Protein AF-A0A3L7W2T0-F1 (afdb_monomer_lite)

Foldseek 3Di:
DDQPPQADFQDKAKEWAFEQDPNDTDGGKIFIWGDDQLDIDTPDIDHLPPDPRSVRHHYDPDYHYQFDEAAEDQADPCQGLCANVALVQLVVVVVVDDQCLQRNLVSVLVRVVVVVVVRHPYYDHDRDDHDPVSVVSSVSSVVSSVVVVSVCSSVSND

Sequence (158 aa):
MSRRANRPAGARTALRGDALMNGRIVPDALIELEVRGAEQVIIAVGPAGRRAAGARARRVDGLIAPGYVDVHIHGAAGHDTLGPRGSQALSEATRGAKSPEPDIAAALRLLARETARHGYAAFVPTAPSLPLPSLRTWVRAVARARDEQSHDRAAGRA

Structure (mmCIF, N/CA/C/O backbone):
data_AF-A0A3L7W2T0-F1
#
_entry.id   AF-A0A3L7W2T0-F1
#
loop_
_atom_site.group_PDB
_atom_site.id
_atom_site.type_symbol
_atom_site.label_atom_id
_atom_site.label_alt_id
_atom_site.label_comp_id
_atom_site.label_asym_id
_atom_site.label_entity_id
_atom_site.label_seq_id
_atom_site.pdbx_PDB_ins_code
_atom_site.Cartn_x
_atom_site.Cartn_y
_atom_site.Cartn_z
_atom_site.occupancy
_atom_site.B_iso_or_equiv
_atom_site.auth_seq_id
_atom_site.auth_comp_id
_atom_site.auth_asym_id
_atom_site.auth_atom_id
_atom_site.pdbx_PDB_model_num
ATOM 1 N N . MET A 1 1 ? -22.364 1.757 -6.530 1.00 32.66 1 MET A N 1
ATOM 2 C CA . MET A 1 1 ? -21.024 2.390 -6.554 1.00 32.66 1 MET A CA 1
ATOM 3 C C . MET A 1 1 ? -21.140 3.814 -6.019 1.00 32.66 1 MET A C 1
ATOM 5 O O . MET A 1 1 ? -21.644 4.682 -6.716 1.00 32.66 1 MET A O 1
ATOM 9 N N . SER A 1 2 ? -20.776 4.047 -4.755 1.00 36.56 2 SER A N 1
ATOM 10 C CA . SER A 1 2 ? -20.859 5.378 -4.136 1.00 36.56 2 SER A CA 1
ATOM 11 C C . SER A 1 2 ? -19.646 6.209 -4.549 1.00 36.56 2 SER A C 1
ATOM 13 O O . SER A 1 2 ? -18.526 5.869 -4.174 1.00 36.56 2 SER A O 1
ATOM 15 N N . ARG A 1 3 ? -19.857 7.305 -5.288 1.00 37.53 3 ARG A N 1
ATOM 16 C CA . ARG A 1 3 ? -18.827 8.328 -5.524 1.00 37.53 3 ARG A CA 1
ATOM 17 C C . ARG A 1 3 ? -18.353 8.837 -4.157 1.00 37.53 3 ARG A C 1
ATOM 19 O O . ARG A 1 3 ? -19.133 9.461 -3.440 1.00 37.53 3 ARG A O 1
ATOM 26 N N . ARG A 1 4 ? -17.109 8.554 -3.751 1.00 50.03 4 ARG A N 1
ATOM 27 C CA . ARG A 1 4 ? -16.490 9.257 -2.616 1.00 50.03 4 ARG A CA 1
ATOM 28 C C . ARG A 1 4 ? -16.245 10.692 -3.077 1.00 50.03 4 ARG A C 1
ATOM 30 O O . ARG A 1 4 ? -15.237 10.974 -3.710 1.00 50.03 4 ARG A O 1
ATOM 37 N N . ALA A 1 5 ? -17.213 11.572 -2.828 1.00 50.16 5 ALA A N 1
ATOM 38 C CA . ALA A 1 5 ? -17.030 13.006 -2.999 1.00 50.16 5 ALA A CA 1
ATOM 39 C C . ALA A 1 5 ? -15.789 13.452 -2.211 1.00 50.16 5 ALA A C 1
ATOM 41 O O . ALA A 1 5 ? -15.550 12.958 -1.104 1.00 50.16 5 ALA A O 1
ATOM 42 N N . ASN A 1 6 ? -15.008 14.354 -2.806 1.00 59.22 6 ASN A N 1
ATOM 43 C CA . ASN A 1 6 ? -13.809 14.931 -2.213 1.00 59.22 6 ASN A CA 1
ATOM 44 C C . ASN A 1 6 ? -14.176 15.508 -0.833 1.00 59.22 6 ASN A C 1
ATOM 46 O O . ASN A 1 6 ? -14.949 16.463 -0.748 1.00 59.22 6 ASN A O 1
ATOM 50 N N . ARG A 1 7 ? -13.747 14.858 0.257 1.00 66.38 7 ARG A N 1
ATOM 51 C CA . ARG A 1 7 ? -14.131 15.288 1.608 1.00 66.38 7 ARG A CA 1
ATOM 52 C C . ARG A 1 7 ? -13.378 16.579 1.934 1.00 66.38 7 ARG A C 1
ATOM 54 O O . ARG A 1 7 ? -12.168 16.611 1.723 1.00 66.38 7 ARG A O 1
ATOM 61 N N . PRO A 1 8 ? -14.052 17.619 2.453 1.00 75.69 8 PRO A N 1
ATOM 62 C CA . PRO A 1 8 ? -13.379 18.868 2.783 1.00 75.69 8 PRO A CA 1
ATOM 63 C C . PRO A 1 8 ? -12.314 18.641 3.863 1.00 75.69 8 PRO A C 1
ATOM 65 O O . PRO A 1 8 ? -12.450 17.752 4.709 1.00 75.69 8 PRO A O 1
ATOM 68 N N . ALA A 1 9 ? -11.257 19.454 3.844 1.00 80.19 9 ALA A N 1
ATOM 69 C CA . ALA A 1 9 ? -10.249 19.448 4.900 1.00 80.19 9 ALA A CA 1
ATOM 70 C C . ALA A 1 9 ? -10.914 19.653 6.273 1.00 80.19 9 ALA A C 1
ATOM 72 O O . ALA A 1 9 ? -11.858 20.432 6.405 1.00 80.19 9 ALA A O 1
ATOM 73 N N . GLY A 1 10 ? -10.458 18.915 7.287 1.00 84.06 10 GLY A N 1
ATOM 74 C CA . GLY A 1 10 ? -11.069 18.919 8.617 1.00 84.06 10 GLY A CA 1
ATOM 75 C C . GLY A 1 10 ? -12.356 18.093 8.734 1.00 84.06 10 GLY A C 1
ATOM 76 O O . GLY A 1 10 ? -12.909 17.993 9.829 1.00 84.06 10 GLY A O 1
ATOM 77 N N . ALA A 1 11 ? -12.836 17.456 7.656 1.00 88.06 11 ALA A N 1
ATOM 78 C CA . ALA A 1 11 ? -13.954 16.523 7.746 1.00 88.06 11 ALA A CA 1
ATOM 79 C C . ALA A 1 11 ? -13.612 15.371 8.695 1.00 88.06 11 ALA A C 1
ATOM 81 O O . ALA A 1 11 ? -12.601 14.682 8.523 1.00 88.06 11 ALA A O 1
ATOM 82 N N . ARG A 1 12 ? -14.496 15.141 9.670 1.00 92.00 12 ARG A N 1
ATOM 83 C CA . ARG A 1 12 ? -14.355 14.075 10.661 1.00 92.00 12 ARG A CA 1
ATOM 84 C C . ARG A 1 12 ? -15.288 12.923 10.364 1.00 92.00 12 ARG A C 1
ATOM 86 O O . ARG A 1 12 ? -16.464 13.119 10.065 1.00 92.00 12 ARG A O 1
ATOM 93 N N . THR A 1 13 ? -14.762 11.715 10.490 1.00 92.75 13 THR A N 1
ATOM 94 C CA . THR A 1 13 ? -15.556 10.486 10.466 1.00 92.75 13 THR A CA 1
ATOM 95 C C . THR A 1 13 ? -15.088 9.537 11.545 1.00 92.75 13 THR A C 1
ATOM 97 O O . THR A 1 13 ? -13.996 9.701 12.072 1.00 92.75 13 THR A O 1
ATOM 100 N N . ALA A 1 14 ? -15.909 8.550 11.881 1.00 94.56 14 ALA A N 1
ATOM 101 C CA . ALA A 1 14 ? -15.532 7.552 12.864 1.00 94.56 14 ALA A CA 1
ATOM 102 C C . ALA A 1 14 ? -15.937 6.147 12.418 1.00 94.56 14 ALA A C 1
ATOM 104 O O . ALA A 1 14 ? -16.945 5.973 11.724 1.00 94.56 14 ALA A O 1
ATOM 105 N N . LEU A 1 15 ? -15.144 5.161 12.826 1.00 95.62 15 LEU A N 1
ATOM 106 C CA . LEU A 1 15 ? -15.454 3.737 12.740 1.00 95.62 15 LEU A CA 1
ATOM 107 C C . LEU A 1 15 ? -15.736 3.209 14.145 1.00 95.62 15 LEU A C 1
ATOM 109 O O . LEU A 1 15 ? -15.083 3.638 15.095 1.00 95.62 15 LEU A O 1
ATOM 113 N N . ARG A 1 16 ? -16.691 2.287 14.274 1.00 95.75 16 ARG A N 1
ATOM 114 C CA . ARG A 1 16 ? -17.029 1.645 15.547 1.00 95.75 16 ARG A CA 1
ATOM 115 C C . ARG A 1 16 ? -17.159 0.136 15.384 1.00 95.75 16 ARG A C 1
ATOM 117 O O . ARG A 1 16 ? -17.833 -0.309 14.459 1.00 95.75 16 ARG A O 1
ATOM 124 N N . GLY A 1 17 ? -16.555 -0.624 16.285 1.00 95.88 17 GLY A N 1
ATOM 125 C CA . GLY A 1 17 ? -16.545 -2.087 16.264 1.00 95.88 17 GLY A CA 1
ATOM 126 C C . GLY A 1 17 ? -15.446 -2.631 17.166 1.00 95.88 17 GLY A C 1
ATOM 127 O O . GLY A 1 17 ? -14.788 -1.864 17.868 1.00 95.88 17 GLY A O 1
ATOM 128 N N . ASP A 1 18 ? -15.228 -3.936 17.139 1.00 96.75 18 ASP A N 1
ATOM 129 C CA . ASP A 1 18 ? -14.124 -4.537 17.883 1.00 96.75 18 ASP A CA 1
ATOM 130 C C . ASP A 1 18 ? -12.808 -4.189 17.185 1.00 96.75 18 ASP A C 1
ATOM 132 O O . ASP A 1 18 ? -12.716 -4.279 15.960 1.00 96.75 18 ASP A O 1
ATOM 136 N N . ALA A 1 19 ? -11.790 -3.759 17.934 1.00 96.88 19 ALA A N 1
ATOM 137 C CA . ALA A 1 19 ? -10.532 -3.301 17.345 1.00 96.88 19 ALA A CA 1
ATOM 13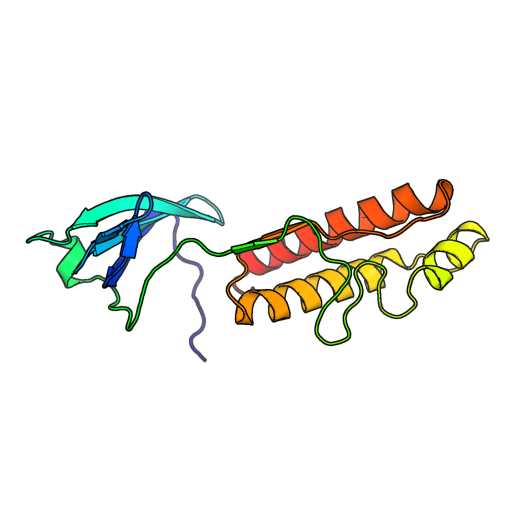8 C C . ALA A 1 19 ? -9.298 -3.931 17.991 1.00 96.88 19 ALA A C 1
ATOM 140 O O . ALA A 1 19 ? -9.227 -4.075 19.211 1.00 96.88 19 ALA A O 1
ATOM 141 N N . LEU A 1 20 ? -8.291 -4.245 17.173 1.00 95.69 20 LEU A N 1
ATOM 142 C CA . LEU A 1 20 ? -6.962 -4.618 17.644 1.00 95.69 20 LEU A CA 1
ATOM 143 C C . LEU A 1 20 ? -6.183 -3.351 18.010 1.00 95.69 20 LEU A C 1
ATOM 145 O O . LEU A 1 20 ? -5.796 -2.566 17.146 1.00 95.69 20 LEU A O 1
ATOM 149 N N . MET A 1 21 ? -5.925 -3.173 19.299 1.00 91.31 21 MET A N 1
ATOM 150 C CA . MET A 1 21 ? -5.197 -2.038 19.854 1.00 91.31 21 MET A CA 1
ATOM 151 C C . MET A 1 21 ? -4.064 -2.553 20.734 1.00 91.31 21 MET A C 1
ATOM 153 O O . MET A 1 21 ? -4.309 -3.266 21.705 1.00 91.31 21 MET A O 1
ATOM 157 N N . ASN A 1 22 ? -2.819 -2.193 20.411 1.00 89.44 22 ASN A N 1
ATOM 158 C CA . ASN A 1 22 ? -1.634 -2.566 21.197 1.00 89.44 22 ASN A CA 1
ATOM 159 C C . ASN A 1 22 ? -1.581 -4.072 21.544 1.00 89.44 22 ASN A C 1
ATOM 161 O O . ASN A 1 22 ? -1.320 -4.452 22.684 1.00 89.44 22 ASN A O 1
ATOM 165 N N . GLY A 1 23 ? -1.892 -4.931 20.565 1.00 91.81 23 GLY A N 1
ATOM 166 C CA . GLY A 1 23 ? -1.862 -6.390 20.720 1.00 91.81 23 GLY A CA 1
ATOM 167 C C . GLY A 1 23 ? -3.063 -7.005 21.448 1.00 91.81 23 GLY A C 1
ATOM 168 O O . GLY A 1 23 ? -3.040 -8.195 21.741 1.00 91.81 23 GLY A O 1
ATOM 169 N N . ARG A 1 24 ? -4.112 -6.230 21.749 1.00 94.62 24 ARG A N 1
ATOM 170 C CA . ARG A 1 24 ? -5.330 -6.716 22.417 1.00 94.62 24 ARG A CA 1
ATOM 171 C C . ARG A 1 24 ? -6.577 -6.364 21.624 1.00 94.62 24 ARG A C 1
ATOM 173 O O . ARG A 1 24 ? -6.625 -5.321 20.980 1.00 94.62 24 ARG A O 1
ATOM 180 N N . ILE A 1 25 ? -7.599 -7.208 21.721 1.00 95.88 25 ILE A N 1
ATOM 181 C CA . ILE A 1 25 ? -8.928 -6.896 21.194 1.00 95.88 25 ILE A CA 1
ATOM 182 C C . ILE A 1 25 ? -9.652 -6.029 22.224 1.00 95.88 25 ILE A C 1
ATOM 184 O O . ILE A 1 25 ? -9.830 -6.435 23.372 1.00 95.88 25 ILE A O 1
ATOM 188 N N . VAL A 1 26 ? -10.046 -4.830 21.810 1.00 94.81 26 VAL A N 1
ATOM 189 C CA . VAL A 1 26 ? -10.880 -3.907 22.580 1.00 94.81 26 VAL A CA 1
ATOM 190 C C . VAL A 1 26 ? -12.289 -3.950 21.988 1.00 94.81 26 VAL A C 1
ATOM 192 O O . VAL A 1 26 ? -12.470 -3.496 20.853 1.00 94.81 26 VAL A O 1
ATOM 195 N N . PRO A 1 27 ? -13.279 -4.488 22.722 1.00 94.56 27 PRO A N 1
ATOM 196 C CA . PRO A 1 27 ? -14.662 -4.499 22.267 1.00 94.56 27 PRO A CA 1
ATOM 197 C C . PRO A 1 27 ? -15.241 -3.089 22.172 1.00 94.56 27 PRO A C 1
ATOM 199 O O . PRO A 1 27 ? -14.907 -2.222 22.985 1.00 94.56 27 PRO A O 1
ATOM 202 N N . ASP A 1 28 ? -16.141 -2.875 21.211 1.00 93.94 28 ASP A N 1
ATOM 203 C CA . ASP A 1 28 ? -16.860 -1.602 21.028 1.00 93.94 28 ASP A CA 1
ATOM 204 C C . ASP A 1 28 ? -15.932 -0.366 21.004 1.00 93.94 28 ASP A C 1
ATOM 206 O O . ASP A 1 28 ? -16.196 0.675 21.617 1.00 93.94 28 ASP A O 1
ATOM 210 N N . ALA A 1 29 ? -14.807 -0.480 20.303 1.00 95.56 29 ALA A N 1
ATOM 211 C CA . ALA A 1 29 ? -13.871 0.610 20.101 1.00 95.56 29 ALA A CA 1
ATOM 212 C C . ALA A 1 29 ? -14.419 1.645 19.108 1.00 95.56 29 ALA A C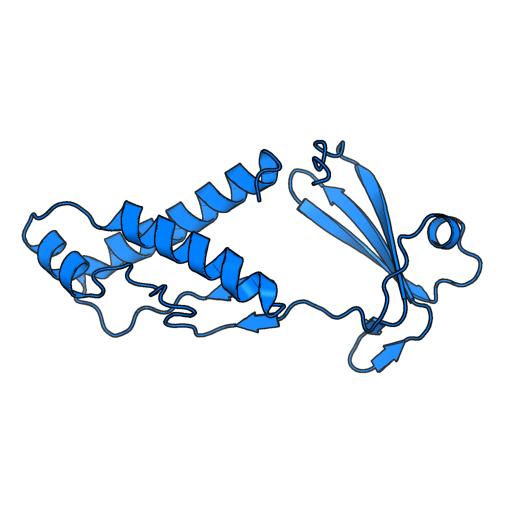 1
ATOM 214 O O . ALA A 1 29 ? -15.218 1.350 18.218 1.00 95.56 29 ALA A O 1
ATOM 215 N N . LEU A 1 30 ? -13.951 2.880 19.256 1.00 95.88 30 LEU A N 1
ATOM 216 C CA . LEU A 1 30 ? -14.199 4.020 18.390 1.00 95.88 30 LEU A CA 1
ATOM 217 C C . LEU A 1 30 ? -12.864 4.519 17.835 1.00 95.88 30 LEU A C 1
ATOM 219 O O . LEU A 1 30 ? -11.947 4.834 18.594 1.00 95.88 30 LEU A O 1
ATOM 223 N N . ILE A 1 31 ? -12.782 4.613 16.510 1.00 95.06 31 ILE A N 1
ATOM 224 C CA . ILE A 1 31 ? -11.630 5.146 15.778 1.00 95.06 31 ILE A CA 1
ATOM 225 C C . ILE A 1 31 ? -12.082 6.420 15.084 1.00 95.06 31 ILE A C 1
ATOM 227 O O . ILE A 1 31 ? -12.911 6.369 14.176 1.00 95.06 31 ILE A O 1
ATOM 231 N N . GLU A 1 32 ? -11.545 7.557 15.507 1.00 94.75 32 GLU A N 1
ATOM 232 C CA . GLU A 1 32 ? -11.864 8.865 14.945 1.00 94.75 32 GLU A CA 1
ATOM 233 C C . GLU A 1 32 ? -10.815 9.253 13.899 1.00 94.75 32 GLU A C 1
ATOM 235 O O . GLU A 1 32 ? -9.608 9.153 14.129 1.00 94.75 32 GLU A O 1
ATOM 240 N N . LEU A 1 33 ? -11.295 9.692 12.738 1.00 93.88 33 LEU A N 1
ATOM 241 C CA . LEU A 1 33 ? -10.514 10.012 11.549 1.00 93.88 33 LEU A CA 1
ATOM 242 C C . LEU A 1 33 ? -10.763 11.463 11.142 1.00 93.88 33 LEU A C 1
ATOM 244 O O . LEU A 1 33 ? -11.914 11.906 11.108 1.00 93.88 33 LEU A O 1
ATOM 248 N N . GLU A 1 34 ? -9.709 12.168 10.750 1.00 93.19 34 GLU A N 1
ATOM 249 C CA . GLU A 1 34 ? -9.774 13.532 10.222 1.00 93.19 34 GLU A CA 1
ATOM 250 C C . GLU A 1 34 ? -9.066 13.617 8.872 1.00 93.19 34 GLU A C 1
ATOM 252 O O . GLU A 1 34 ? -7.992 13.045 8.684 1.00 93.19 34 GLU A O 1
ATOM 257 N N . VAL A 1 35 ? -9.661 14.339 7.924 1.00 89.75 35 VAL A N 1
ATOM 258 C CA . VAL A 1 35 ? -9.018 14.635 6.639 1.00 89.75 35 VAL A CA 1
ATOM 259 C C . VAL A 1 35 ? -7.996 15.761 6.817 1.00 89.75 35 VAL A C 1
ATOM 261 O O . VAL A 1 35 ? -8.369 16.885 7.163 1.00 89.75 35 VAL A O 1
ATOM 264 N N . ARG A 1 36 ? -6.720 15.479 6.528 1.00 87.81 36 ARG A N 1
ATOM 265 C CA . ARG A 1 36 ? -5.614 16.450 6.507 1.00 87.81 36 ARG A CA 1
ATOM 266 C C . ARG A 1 36 ? -4.9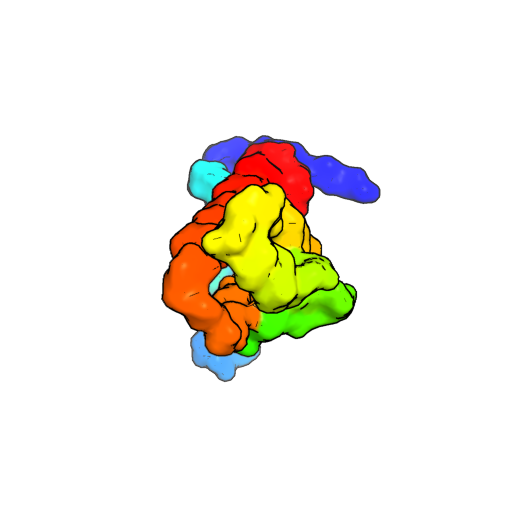34 16.433 5.140 1.00 87.81 36 ARG A C 1
ATOM 268 O O . ARG A 1 36 ? -4.183 15.515 4.819 1.00 87.81 36 ARG A O 1
ATOM 275 N N . GLY A 1 37 ? -5.209 17.448 4.322 1.00 83.31 37 GLY A N 1
ATOM 276 C CA . GLY A 1 37 ? -4.790 17.454 2.918 1.00 83.31 37 GLY A CA 1
ATOM 277 C C . GLY A 1 37 ? -5.463 16.316 2.145 1.00 83.31 37 GLY A C 1
ATOM 278 O O . GLY A 1 37 ? -6.686 16.206 2.165 1.00 83.31 37 GLY A O 1
ATOM 279 N N . ALA A 1 38 ? -4.668 15.466 1.490 1.00 75.56 38 ALA A N 1
ATOM 280 C CA . ALA A 1 38 ? -5.150 14.290 0.756 1.00 75.56 38 ALA A CA 1
ATOM 281 C C . ALA A 1 38 ? -5.276 13.016 1.621 1.00 75.56 38 ALA A C 1
ATOM 283 O O . ALA A 1 38 ? -5.702 11.972 1.123 1.00 75.56 38 ALA A O 1
ATOM 284 N N . GLU A 1 39 ? -4.906 13.084 2.903 1.00 82.69 39 GLU A N 1
ATOM 285 C CA . GLU A 1 39 ? -4.823 11.926 3.793 1.00 82.69 39 GLU A CA 1
ATOM 286 C C . GLU A 1 39 ? -5.946 11.912 4.834 1.00 82.69 39 GLU A C 1
ATOM 288 O O . GLU A 1 39 ? -6.487 12.950 5.220 1.00 82.69 39 GLU A O 1
ATOM 293 N N . GLN A 1 40 ? -6.281 10.716 5.320 1.00 88.44 40 GLN A N 1
ATOM 294 C CA . GLN A 1 40 ? -7.076 10.537 6.535 1.00 88.44 40 GLN A CA 1
ATOM 295 C C . GLN A 1 40 ? -6.150 10.082 7.651 1.00 88.44 40 GLN A C 1
ATOM 297 O O . GLN A 1 40 ? -5.500 9.046 7.533 1.00 88.44 40 GLN A O 1
ATOM 302 N N . VAL A 1 41 ? -6.109 10.845 8.736 1.00 93.00 41 VAL A N 1
ATOM 303 C CA . VAL A 1 41 ? -5.295 10.519 9.906 1.00 93.00 41 VAL A CA 1
ATOM 304 C C . VAL A 1 41 ? -6.181 10.053 11.048 1.00 93.00 41 VAL A C 1
ATOM 306 O O . VAL A 1 41 ? -7.279 10.573 11.251 1.00 93.00 41 VAL A O 1
ATOM 309 N N . ILE A 1 42 ? -5.690 9.078 11.807 1.00 94.19 42 ILE A N 1
ATOM 310 C CA . ILE A 1 42 ? -6.303 8.673 13.069 1.00 94.19 42 ILE A CA 1
ATOM 311 C C . ILE A 1 42 ? -6.009 9.768 14.096 1.00 94.19 42 ILE A C 1
ATOM 313 O O . ILE A 1 42 ? -4.848 10.073 14.357 1.00 94.19 42 ILE A O 1
ATOM 317 N N . ILE A 1 43 ? -7.057 10.363 14.665 1.00 94.44 43 ILE A N 1
ATOM 318 C CA . ILE A 1 43 ? -6.937 11.424 15.679 1.00 94.44 43 ILE A CA 1
ATOM 319 C C . ILE A 1 43 ? -7.264 10.936 17.091 1.00 94.44 43 ILE A C 1
ATOM 321 O O . ILE A 1 43 ? -6.813 11.538 18.061 1.00 94.44 43 ILE A O 1
ATOM 325 N N . ALA A 1 44 ? -8.027 9.850 17.219 1.00 91.56 44 ALA A N 1
ATOM 326 C CA . ALA A 1 44 ? -8.303 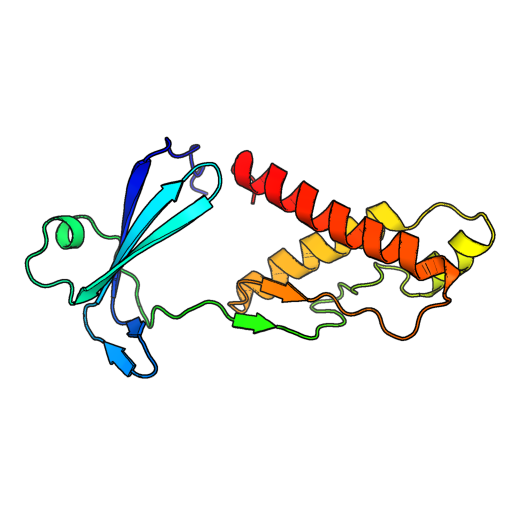9.214 18.500 1.00 91.56 44 ALA A CA 1
ATOM 327 C C . ALA A 1 44 ? -8.669 7.741 18.310 1.00 91.56 44 ALA A C 1
ATOM 329 O O . ALA A 1 44 ? -9.317 7.373 17.328 1.00 91.56 44 ALA A O 1
ATOM 330 N N . VAL A 1 45 ? -8.286 6.914 19.284 1.00 91.94 45 VAL A N 1
ATOM 331 C CA . VAL A 1 45 ? -8.689 5.509 19.386 1.00 91.94 45 VAL A CA 1
ATOM 332 C C . VAL A 1 45 ? -8.985 5.191 20.847 1.00 91.94 45 VAL A C 1
ATOM 334 O O . VAL A 1 45 ? -8.196 5.530 21.728 1.00 91.94 45 VAL A O 1
ATOM 337 N N . GLY A 1 46 ? -10.111 4.543 21.125 1.00 90.25 46 GLY A N 1
ATOM 338 C CA . GLY A 1 46 ? -10.446 4.087 22.473 1.00 90.25 46 GLY A CA 1
ATOM 339 C C . GLY A 1 46 ? -11.836 3.469 22.550 1.00 90.25 46 GLY A C 1
ATOM 340 O O . GLY A 1 46 ? -12.525 3.415 21.537 1.00 90.25 46 GLY A O 1
ATOM 341 N N . PRO A 1 47 ? -12.281 3.025 23.734 1.00 89.81 47 PRO A N 1
ATOM 342 C CA . PRO A 1 47 ? -13.649 2.550 23.924 1.00 89.81 47 PRO A CA 1
ATOM 343 C C . PRO A 1 47 ? -14.671 3.620 23.512 1.00 89.81 47 PRO A C 1
ATOM 345 O O . PRO A 1 47 ? -14.501 4.800 23.838 1.00 89.81 47 PRO A O 1
ATOM 348 N N . ALA A 1 48 ? -15.745 3.228 22.819 1.00 87.44 48 ALA A N 1
ATOM 349 C CA . ALA A 1 48 ? -16.747 4.175 22.330 1.00 87.44 48 ALA A CA 1
ATOM 350 C C . ALA A 1 48 ? -17.468 4.910 23.470 1.00 87.44 48 ALA A C 1
ATOM 352 O O . ALA A 1 48 ? -17.701 6.121 23.381 1.00 87.44 48 ALA A O 1
ATOM 353 N N . GLY A 1 49 ? -17.802 4.198 24.552 1.00 79.38 49 GLY A N 1
ATOM 354 C CA . GLY A 1 49 ? -18.515 4.751 25.706 1.00 79.38 49 GLY A CA 1
ATOM 355 C C . GLY A 1 49 ? -19.780 5.529 25.305 1.00 79.38 49 GLY A C 1
ATOM 356 O O . GLY A 1 49 ? -20.488 5.159 24.370 1.00 79.38 49 GLY A O 1
ATOM 357 N N . ARG A 1 50 ? -20.056 6.649 25.993 1.00 70.38 50 ARG A N 1
ATOM 358 C CA . ARG A 1 50 ? -21.164 7.579 25.674 1.00 70.38 50 ARG A CA 1
ATOM 359 C C . ARG A 1 50 ? -20.753 8.733 24.742 1.00 70.38 50 ARG A C 1
ATOM 361 O O . ARG A 1 50 ? -21.371 9.794 24.764 1.00 70.38 50 ARG A O 1
ATOM 368 N N . ARG A 1 51 ? -19.686 8.581 23.950 1.00 75.25 51 ARG A N 1
ATOM 369 C CA . ARG A 1 51 ? -19.192 9.668 23.088 1.00 75.25 51 ARG A CA 1
ATOM 370 C C . ARG A 1 51 ? -20.186 9.972 21.965 1.00 75.25 51 ARG A C 1
ATOM 372 O O . ARG A 1 51 ? -20.608 9.066 21.249 1.00 75.25 51 ARG A O 1
ATOM 379 N N . ALA A 1 52 ? -20.478 11.255 21.736 1.00 72.19 52 ALA A N 1
ATOM 380 C CA . ALA A 1 52 ? -21.363 11.704 20.653 1.00 72.19 52 ALA A CA 1
ATOM 381 C C . ALA A 1 52 ? -20.881 11.247 19.260 1.00 72.19 52 ALA A C 1
ATOM 383 O O . ALA A 1 52 ? -21.688 10.863 18.413 1.00 72.19 52 ALA A O 1
ATOM 384 N N . ALA A 1 53 ? -19.560 11.206 19.044 1.00 76.25 53 ALA A N 1
ATOM 385 C CA . ALA A 1 53 ? -18.952 10.670 17.825 1.00 76.25 53 ALA A CA 1
ATOM 386 C C . ALA A 1 53 ? -19.304 9.186 17.592 1.00 76.25 53 ALA A C 1
ATOM 388 O O . ALA A 1 53 ? -19.519 8.774 16.453 1.00 76.25 53 ALA A O 1
ATOM 389 N N . GLY A 1 54 ? -19.461 8.402 18.664 1.00 70.06 54 GLY A N 1
ATOM 390 C CA . GLY A 1 54 ? -19.837 6.990 18.598 1.00 70.06 54 GLY A CA 1
ATOM 391 C C . GLY A 1 54 ? -21.272 6.730 18.137 1.00 70.06 54 GLY A C 1
ATOM 392 O O . GLY A 1 54 ? -21.554 5.624 17.678 1.00 70.06 54 GLY A O 1
ATOM 393 N N . ALA A 1 55 ? -22.169 7.722 18.217 1.00 74.62 55 ALA A N 1
ATOM 394 C CA . ALA A 1 55 ? -23.542 7.617 17.709 1.00 74.62 55 ALA A CA 1
ATOM 395 C C . ALA A 1 55 ? -23.629 7.804 16.183 1.00 74.62 55 ALA A C 1
ATOM 397 O O . ALA A 1 55 ? -24.547 7.293 15.552 1.00 74.62 55 ALA A O 1
ATOM 398 N N . ARG A 1 56 ? -22.667 8.523 15.587 1.00 85.19 56 ARG A N 1
ATOM 399 C CA . ARG A 1 56 ? -22.591 8.791 14.137 1.00 85.19 56 ARG A CA 1
ATOM 400 C C . ARG A 1 56 ? -21.518 7.958 13.428 1.00 85.19 56 ARG A C 1
ATOM 402 O O . ARG A 1 56 ? -21.299 8.126 12.230 1.00 85.19 56 ARG A O 1
ATOM 409 N N . ALA A 1 57 ? -20.820 7.100 14.168 1.00 91.81 57 ALA A N 1
ATOM 410 C CA . ALA A 1 57 ? -19.761 6.260 13.636 1.00 91.81 57 ALA A CA 1
ATOM 411 C C . ALA A 1 57 ? -20.324 5.182 12.704 1.00 91.81 57 ALA A C 1
ATOM 413 O O . ALA A 1 57 ? -21.363 4.578 12.976 1.00 91.81 57 ALA A O 1
ATOM 414 N N . ARG A 1 58 ? -19.597 4.895 11.621 1.00 94.50 58 ARG A N 1
ATOM 415 C CA . ARG A 1 58 ? -19.890 3.744 10.768 1.00 94.50 58 ARG A CA 1
ATOM 416 C C . ARG A 1 58 ? -19.560 2.475 11.547 1.00 94.50 58 ARG A C 1
ATOM 418 O O . ARG A 1 58 ? -18.398 2.271 11.903 1.00 94.50 58 ARG A O 1
ATOM 425 N N . ARG A 1 59 ? -20.560 1.624 11.778 1.00 94.75 59 ARG A N 1
ATOM 426 C CA . ARG A 1 59 ? -20.331 0.298 12.357 1.00 94.75 59 ARG A CA 1
ATOM 427 C C . ARG A 1 59 ? -19.599 -0.597 11.364 1.00 94.75 59 ARG A C 1
ATOM 429 O O . ARG A 1 59 ? -19.857 -0.534 10.161 1.00 94.75 59 ARG A O 1
ATOM 436 N N . VAL A 1 60 ? -18.651 -1.364 11.877 1.00 94.88 60 VAL A N 1
ATOM 437 C CA . VAL A 1 60 ? -17.889 -2.355 11.125 1.00 94.88 60 VAL A CA 1
ATOM 438 C C . VAL A 1 60 ? -18.171 -3.711 11.745 1.00 94.88 60 VAL A C 1
ATOM 440 O O . VAL A 1 60 ? -18.012 -3.871 12.953 1.00 94.88 60 VAL A O 1
ATOM 443 N N . ASP A 1 61 ? -18.587 -4.657 10.909 1.00 92.44 61 ASP A N 1
ATOM 444 C CA . ASP A 1 61 ? -18.721 -6.053 11.300 1.00 92.44 61 ASP A CA 1
ATOM 445 C C . ASP A 1 61 ? -17.343 -6.726 11.216 1.00 92.44 61 ASP A C 1
ATOM 447 O O . ASP A 1 61 ? -16.622 -6.561 10.228 1.00 92.44 61 ASP A O 1
ATOM 451 N N . GLY A 1 62 ? -16.970 -7.464 12.263 1.00 93.00 62 GLY A N 1
ATOM 452 C CA . GLY A 1 62 ? -15.652 -8.087 12.399 1.00 93.00 62 GLY A CA 1
ATOM 453 C C . GLY A 1 62 ? -14.619 -7.212 13.119 1.00 93.00 62 GLY A C 1
ATOM 454 O O . GLY A 1 62 ? -14.951 -6.230 13.780 1.00 93.00 62 GLY A O 1
ATOM 455 N N . LEU A 1 63 ? -13.349 -7.609 13.009 1.00 95.44 63 LEU A N 1
ATOM 456 C CA . LEU A 1 63 ? -12.233 -6.961 13.695 1.00 95.44 63 LEU A CA 1
ATOM 457 C C . LEU A 1 63 ? -11.661 -5.815 12.855 1.00 95.44 63 LEU A C 1
ATOM 459 O O . LEU A 1 63 ? -11.212 -6.016 11.727 1.00 95.44 63 LEU A O 1
ATOM 463 N N . ILE A 1 64 ? -11.594 -4.620 13.436 1.00 96.25 64 ILE A N 1
ATOM 464 C CA . ILE A 1 64 ? -10.835 -3.504 12.881 1.00 96.25 64 ILE A CA 1
ATOM 465 C C . ILE A 1 64 ? -9.368 -3.654 13.299 1.00 96.25 64 ILE A C 1
ATOM 467 O O . ILE A 1 64 ? -9.038 -3.584 14.482 1.00 96.25 64 ILE A O 1
ATOM 471 N N . ALA A 1 65 ? -8.472 -3.832 12.333 1.00 95.94 65 ALA A N 1
ATOM 472 C CA . ALA A 1 65 ? -7.038 -3.982 12.567 1.00 95.94 65 ALA A CA 1
ATOM 473 C C . ALA A 1 65 ? -6.225 -2.996 11.708 1.00 95.94 65 ALA A C 1
ATOM 475 O O . ALA A 1 65 ? -6.731 -2.515 10.687 1.00 95.94 65 ALA A O 1
ATOM 476 N N . PRO A 1 66 ? -4.969 -2.687 12.087 1.00 94.75 66 PRO A N 1
ATOM 477 C CA . PRO A 1 66 ? -4.026 -2.058 11.170 1.00 94.75 66 PRO A CA 1
ATOM 478 C C . PRO A 1 66 ? -3.901 -2.894 9.893 1.00 94.75 66 PRO A C 1
ATOM 480 O O . PRO A 1 66 ? -3.844 -4.121 9.963 1.00 94.75 66 PRO A O 1
ATOM 483 N N . GLY A 1 67 ? -3.855 -2.238 8.733 1.00 95.38 67 GLY A N 1
ATOM 484 C CA . GLY A 1 67 ? -3.597 -2.948 7.484 1.00 95.38 67 GLY A CA 1
ATOM 485 C C . GLY A 1 67 ? -2.174 -3.504 7.456 1.00 95.38 67 GLY A C 1
ATOM 486 O O . GLY A 1 67 ? -1.258 -2.915 8.034 1.00 95.38 67 GLY A O 1
ATOM 487 N N . TYR A 1 68 ? -1.991 -4.636 6.783 1.00 96.06 68 TYR A N 1
ATOM 488 C CA . TYR A 1 68 ? -0.694 -5.299 6.705 1.00 96.06 68 TYR A CA 1
ATOM 489 C C . TYR A 1 68 ? 0.324 -4.459 5.927 1.00 96.06 68 TYR A C 1
ATOM 491 O O . TYR A 1 68 ? -0.027 -3.719 5.003 1.00 96.06 68 TYR A O 1
ATOM 499 N N . VAL A 1 69 ? 1.595 -4.590 6.307 1.00 97.56 69 VAL A N 1
ATOM 500 C CA . VAL A 1 69 ? 2.733 -4.006 5.596 1.00 97.56 69 VAL A CA 1
ATOM 501 C C . VAL A 1 69 ? 3.617 -5.149 5.131 1.00 97.56 69 VAL A C 1
ATOM 503 O O . VAL A 1 69 ? 4.250 -5.808 5.953 1.00 97.56 69 VAL A O 1
ATOM 506 N N . ASP A 1 70 ? 3.653 -5.381 3.823 1.00 97.56 70 ASP A N 1
ATOM 507 C CA . ASP A 1 70 ? 4.526 -6.395 3.238 1.00 97.56 70 ASP A CA 1
ATOM 508 C C . ASP A 1 70 ? 5.877 -5.772 2.872 1.00 97.56 70 ASP A C 1
ATOM 510 O O . ASP A 1 70 ? 5.989 -4.948 1.965 1.00 97.56 70 ASP A O 1
ATOM 514 N N . VAL A 1 71 ? 6.921 -6.139 3.606 1.00 97.31 71 VAL A N 1
ATOM 515 C CA . VAL A 1 71 ? 8.266 -5.588 3.401 1.00 97.31 71 VAL A CA 1
ATOM 516 C C . VAL A 1 71 ? 9.003 -6.225 2.222 1.00 97.31 71 VAL A C 1
ATOM 518 O O . VAL A 1 71 ? 10.100 -5.771 1.895 1.00 97.31 71 VAL A O 1
ATOM 521 N N . HIS A 1 72 ? 8.445 -7.269 1.599 1.00 97.19 72 HIS A N 1
ATOM 522 C CA . HIS A 1 72 ? 9.131 -8.026 0.562 1.00 97.19 72 HIS A CA 1
ATOM 523 C C . HIS A 1 72 ? 8.161 -8.783 -0.359 1.00 97.19 72 HIS A C 1
ATOM 525 O O . HIS A 1 72 ? 7.792 -9.927 -0.098 1.00 97.19 72 HIS A O 1
ATOM 531 N N . ILE A 1 73 ? 7.818 -8.176 -1.500 1.00 96.31 73 ILE A N 1
ATOM 532 C CA . ILE A 1 73 ? 6.967 -8.800 -2.523 1.00 96.31 73 ILE A CA 1
ATOM 533 C C . ILE A 1 73 ? 7.598 -8.711 -3.915 1.00 96.31 73 ILE A C 1
ATOM 535 O O . ILE A 1 73 ? 8.061 -7.647 -4.327 1.00 96.31 73 ILE A O 1
ATOM 539 N N . HIS A 1 74 ? 7.585 -9.818 -4.661 1.00 95.94 74 HIS A N 1
ATOM 540 C CA . HIS A 1 74 ? 8.013 -9.875 -6.068 1.00 95.94 74 HIS A CA 1
ATOM 541 C C . HIS A 1 74 ? 6.845 -9.788 -7.057 1.00 95.94 74 HIS A C 1
ATOM 543 O O . HIS A 1 74 ? 7.014 -9.365 -8.196 1.00 95.94 74 HIS A O 1
ATOM 549 N N . GLY A 1 75 ? 5.643 -10.155 -6.621 1.00 94.38 75 GLY A N 1
ATOM 550 C CA . GLY A 1 75 ? 4.442 -10.104 -7.437 1.00 94.38 75 GLY A CA 1
ATOM 551 C C . GLY A 1 75 ? 3.268 -10.816 -6.774 1.00 94.38 75 GLY A C 1
ATOM 552 O O . GLY A 1 75 ? 3.446 -11.545 -5.801 1.00 94.38 75 GLY A O 1
ATOM 553 N N . ALA A 1 76 ? 2.068 -10.593 -7.304 1.00 93.12 76 ALA A N 1
ATOM 554 C CA . ALA A 1 76 ? 0.843 -11.297 -6.927 1.00 93.12 76 ALA A CA 1
ATOM 555 C C . ALA A 1 76 ? -0.192 -11.214 -8.058 1.00 93.12 76 ALA A C 1
ATOM 557 O O . ALA A 1 76 ? -0.190 -10.264 -8.841 1.00 93.12 76 ALA A O 1
ATOM 558 N N . ALA A 1 77 ? -1.072 -12.218 -8.144 1.00 90.81 77 ALA A N 1
ATOM 559 C CA . ALA A 1 77 ? -2.159 -12.311 -9.132 1.00 90.81 77 ALA A CA 1
ATOM 560 C C . ALA A 1 77 ? -1.742 -12.025 -10.592 1.00 90.81 77 ALA A C 1
ATOM 562 O O . ALA A 1 77 ? -2.466 -11.377 -11.344 1.00 90.81 77 ALA A O 1
ATOM 563 N N . GLY A 1 78 ? -0.559 -12.495 -10.997 1.00 91.00 78 GLY A N 1
ATOM 564 C CA . GLY A 1 78 ? -0.039 -12.294 -12.355 1.00 91.00 78 GLY A CA 1
ATOM 565 C C . GLY A 1 78 ? 0.585 -10.917 -12.613 1.00 91.00 78 GLY A C 1
ATOM 566 O O . GLY A 1 78 ? 0.999 -10.643 -13.737 1.00 91.00 78 GLY A O 1
ATOM 567 N N . HIS A 1 79 ? 0.688 -10.058 -11.596 1.00 93.38 79 HIS A N 1
ATOM 568 C CA . HIS A 1 79 ? 1.433 -8.802 -11.656 1.00 93.38 79 HIS A CA 1
ATOM 569 C C . HIS A 1 79 ? 2.806 -8.966 -11.002 1.00 93.38 79 HIS A C 1
ATOM 571 O O . HIS A 1 79 ? 2.895 -9.369 -9.844 1.00 93.38 79 HIS A O 1
ATOM 577 N N . ASP A 1 80 ? 3.858 -8.622 -11.739 1.00 94.88 80 ASP A N 1
ATOM 578 C CA . ASP A 1 80 ? 5.261 -8.705 -11.321 1.00 94.88 80 ASP A CA 1
ATOM 579 C C . ASP A 1 80 ? 5.820 -7.297 -11.039 1.00 94.88 80 ASP A C 1
ATOM 581 O O . ASP A 1 80 ? 5.464 -6.328 -11.723 1.00 94.88 80 ASP A O 1
ATOM 585 N N . THR A 1 81 ? 6.693 -7.154 -10.038 1.00 96.50 81 THR A N 1
ATOM 586 C CA . THR A 1 81 ? 7.313 -5.867 -9.661 1.00 96.50 81 THR A CA 1
ATOM 587 C C . THR A 1 81 ? 8.289 -5.315 -10.701 1.00 96.50 81 THR A C 1
ATOM 589 O O . THR A 1 81 ? 8.689 -4.150 -10.608 1.00 96.50 81 THR A O 1
ATOM 592 N N . LEU A 1 82 ? 8.663 -6.118 -11.696 1.00 96.56 82 LEU A N 1
ATOM 593 C CA . LEU A 1 82 ? 9.428 -5.742 -12.882 1.00 96.56 82 LEU A CA 1
ATOM 594 C C . LEU A 1 82 ? 8.541 -5.555 -14.126 1.00 96.56 82 LEU A C 1
ATOM 596 O O . LEU A 1 82 ? 9.057 -5.364 -15.229 1.00 96.56 82 LEU A O 1
ATOM 600 N N . GLY A 1 83 ? 7.217 -5.567 -13.967 1.00 95.62 83 GLY A N 1
ATOM 601 C CA . GLY A 1 83 ? 6.268 -5.397 -15.061 1.00 95.62 83 GLY A CA 1
ATOM 602 C C . GLY A 1 83 ? 6.043 -6.672 -15.887 1.00 95.62 83 GLY A C 1
ATOM 603 O O . GLY A 1 83 ? 6.647 -7.713 -15.640 1.00 95.62 83 GLY A O 1
ATOM 604 N N . PRO A 1 84 ? 5.178 -6.611 -16.911 1.00 94.69 84 PRO A N 1
ATOM 605 C CA . PRO A 1 84 ? 4.677 -7.798 -17.618 1.00 94.69 84 PRO A CA 1
ATOM 606 C C . PRO A 1 84 ? 5.752 -8.591 -18.377 1.00 94.69 84 PRO A C 1
ATOM 608 O O . PRO A 1 84 ? 5.551 -9.758 -18.692 1.00 94.69 84 PRO A O 1
ATOM 611 N N . ARG A 1 85 ? 6.888 -7.958 -18.694 1.00 93.69 85 ARG A N 1
ATOM 612 C CA . ARG A 1 85 ? 8.021 -8.574 -19.405 1.00 93.69 85 ARG A CA 1
ATOM 613 C C . ARG A 1 85 ? 9.219 -8.856 -18.487 1.00 93.69 85 ARG A C 1
ATOM 615 O O . ARG A 1 85 ? 10.299 -9.177 -18.982 1.00 93.69 85 ARG A O 1
ATOM 622 N N . GLY A 1 86 ? 9.047 -8.712 -17.173 1.00 92.50 86 GLY A N 1
ATOM 623 C CA . GLY A 1 86 ? 10.068 -9.018 -16.178 1.00 92.50 86 GLY A CA 1
ATOM 624 C C . GLY A 1 86 ? 11.400 -8.283 -16.391 1.00 92.50 86 GLY A C 1
ATOM 625 O O . GLY A 1 86 ? 11.481 -7.196 -16.972 1.00 92.50 86 GLY A O 1
ATOM 626 N N . SER A 1 87 ? 12.491 -8.922 -15.965 1.00 92.44 87 SER A N 1
ATOM 627 C CA . SER A 1 87 ? 13.860 -8.400 -16.103 1.00 92.44 87 SER A CA 1
ATOM 628 C C . SER A 1 87 ? 14.339 -8.273 -17.557 1.00 92.44 87 SER A C 1
ATOM 630 O O . SER A 1 87 ? 15.283 -7.521 -17.831 1.00 92.44 87 SER A O 1
ATOM 632 N N . GLN A 1 88 ? 13.688 -8.957 -18.505 1.00 92.88 88 GLN A N 1
ATOM 633 C CA . GLN A 1 88 ? 14.043 -8.900 -19.922 1.00 92.88 88 GLN A CA 1
ATOM 634 C C . GLN A 1 88 ? 13.870 -7.485 -20.480 1.00 92.88 88 GLN A C 1
ATOM 636 O O . GLN A 1 88 ? 14.789 -6.965 -21.109 1.00 92.88 88 GLN A O 1
ATOM 641 N N . ALA A 1 89 ? 12.738 -6.828 -20.216 1.00 94.50 89 ALA A N 1
ATOM 642 C CA . ALA A 1 89 ? 12.497 -5.488 -20.751 1.00 94.50 89 ALA A CA 1
ATOM 643 C C . ALA A 1 89 ? 13.447 -4.436 -20.157 1.00 94.50 89 ALA A C 1
ATOM 645 O O . ALA A 1 89 ? 13.879 -3.518 -20.854 1.00 94.50 89 ALA A O 1
ATOM 646 N N . LEU A 1 90 ? 13.835 -4.599 -18.889 1.00 93.94 90 LEU A N 1
ATOM 647 C CA . LEU A 1 90 ? 14.875 -3.777 -18.268 1.00 93.94 90 LEU A CA 1
ATOM 648 C C . LEU A 1 90 ? 16.226 -3.981 -18.963 1.00 93.94 90 LEU A C 1
ATOM 650 O O . LEU A 1 90 ? 16.882 -3.006 -19.324 1.00 93.94 90 LEU A O 1
ATOM 654 N N . SER A 1 91 ? 16.598 -5.233 -19.231 1.00 92.38 91 SER A N 1
ATOM 655 C CA . SER A 1 91 ? 17.840 -5.574 -19.930 1.00 92.38 91 SER A CA 1
ATOM 656 C C . SER A 1 91 ? 17.870 -5.029 -21.361 1.00 92.38 91 SER A C 1
ATOM 658 O O . SER A 1 91 ? 18.878 -4.466 -21.782 1.00 92.38 91 SER A O 1
ATOM 660 N N . GLU A 1 92 ? 16.770 -5.132 -22.106 1.00 94.31 92 GLU A N 1
ATOM 661 C CA . GLU A 1 92 ? 16.639 -4.564 -23.455 1.00 94.31 92 GLU A CA 1
ATOM 662 C C . GLU A 1 92 ? 16.760 -3.033 -23.444 1.00 94.31 92 GLU A C 1
ATOM 664 O O . GLU A 1 92 ? 17.441 -2.460 -24.297 1.00 94.31 92 GLU A O 1
ATOM 669 N N . ALA A 1 93 ? 16.175 -2.357 -22.451 1.00 93.81 93 ALA A N 1
ATOM 670 C CA . ALA A 1 93 ? 16.279 -0.904 -22.321 1.00 93.81 93 ALA A CA 1
ATOM 671 C C . ALA A 1 93 ? 17.720 -0.434 -22.076 1.00 93.81 93 ALA A C 1
ATOM 673 O O . ALA A 1 93 ? 18.107 0.625 -22.568 1.00 93.81 93 ALA A O 1
ATOM 674 N N . THR A 1 94 ? 18.556 -1.237 -21.401 1.00 91.94 94 THR A N 1
ATOM 675 C CA . THR A 1 94 ? 19.997 -0.929 -21.282 1.00 91.94 94 THR A CA 1
ATOM 676 C C . THR A 1 94 ? 20.737 -0.951 -22.623 1.00 91.94 94 THR A C 1
ATOM 678 O O . THR A 1 94 ? 21.828 -0.399 -22.724 1.00 91.94 94 THR A O 1
ATOM 681 N N . ARG A 1 95 ? 20.139 -1.552 -23.659 1.00 92.88 95 ARG A N 1
ATOM 682 C CA . ARG A 1 95 ? 20.673 -1.652 -25.026 1.00 92.88 95 ARG A CA 1
ATOM 683 C C . ARG A 1 95 ? 19.963 -0.713 -26.010 1.00 92.88 95 ARG A C 1
ATOM 685 O O . ARG A 1 95 ? 20.074 -0.899 -27.215 1.00 92.88 95 ARG A O 1
ATOM 692 N N . GLY A 1 96 ? 19.221 0.277 -25.507 1.00 92.75 96 GLY A N 1
ATOM 693 C CA . GLY A 1 96 ? 18.558 1.296 -26.328 1.00 92.75 96 GLY A CA 1
ATOM 694 C C . GLY A 1 96 ? 17.122 0.971 -26.745 1.00 92.75 96 GLY A C 1
ATOM 695 O O . GLY A 1 96 ? 16.533 1.734 -27.507 1.00 92.75 96 GLY A O 1
ATOM 696 N N . ALA A 1 97 ? 16.527 -0.119 -26.247 1.00 95.25 97 ALA A N 1
ATOM 697 C CA . ALA A 1 97 ? 15.098 -0.359 -26.445 1.00 95.25 97 ALA A CA 1
ATOM 698 C C . ALA A 1 97 ? 14.233 0.661 -25.677 1.00 95.25 97 ALA A C 1
ATOM 700 O O . ALA A 1 97 ? 14.704 1.388 -24.797 1.00 95.25 97 ALA A O 1
ATOM 701 N N . LYS A 1 98 ? 12.931 0.689 -25.989 1.00 95.56 98 LYS A N 1
ATOM 702 C CA . LYS A 1 98 ? 11.949 1.533 -25.295 1.00 95.56 98 LYS A CA 1
ATOM 703 C C . LYS A 1 98 ? 11.978 1.276 -23.781 1.00 95.56 98 LYS A C 1
ATOM 705 O O . LYS A 1 98 ? 12.016 0.132 -23.339 1.00 95.56 98 LYS A O 1
ATOM 710 N N . SER A 1 99 ? 11.904 2.352 -22.996 1.00 95.94 99 SER A N 1
ATOM 711 C CA . SER A 1 99 ? 11.868 2.264 -21.533 1.00 95.94 99 SER A CA 1
ATOM 712 C C . SER A 1 99 ? 10.630 1.491 -21.039 1.00 95.94 99 SER A C 1
ATOM 714 O O . SER A 1 99 ? 9.515 1.889 -21.392 1.00 95.94 99 SER A O 1
ATOM 716 N N . PRO A 1 100 ? 10.791 0.459 -20.184 1.00 96.94 100 PRO A N 1
ATOM 717 C CA . PRO A 1 100 ? 9.682 -0.273 -19.567 1.00 96.94 100 PRO A CA 1
ATOM 718 C C . PRO A 1 100 ? 9.076 0.452 -18.359 1.00 96.94 100 PRO A C 1
ATOM 720 O O . PRO A 1 100 ? 8.150 -0.060 -17.739 1.00 96.94 100 PRO A O 1
ATOM 723 N N . GLU A 1 101 ? 9.591 1.630 -17.992 1.00 97.56 101 GLU A N 1
ATOM 724 C CA . GLU A 1 101 ? 9.160 2.383 -16.807 1.00 97.56 101 GLU A CA 1
ATOM 725 C C . GLU A 1 101 ? 7.630 2.559 -16.687 1.00 97.56 101 GLU A C 1
ATOM 727 O O . GLU A 1 101 ? 7.107 2.300 -15.601 1.00 97.56 101 GLU A O 1
ATOM 732 N N . PRO A 1 102 ? 6.881 2.938 -17.748 1.00 97.69 102 PRO A N 1
ATOM 733 C CA . PRO A 1 102 ? 5.428 3.090 -17.648 1.00 97.69 102 PRO A CA 1
ATOM 734 C C . PRO A 1 102 ? 4.710 1.760 -17.385 1.00 97.69 102 PRO A C 1
ATOM 736 O O . PRO A 1 102 ? 3.750 1.722 -16.617 1.00 97.69 102 PRO A O 1
ATOM 739 N N . ASP A 1 103 ? 5.193 0.672 -17.988 1.00 97.50 103 ASP A N 1
ATOM 740 C CA . ASP A 1 103 ? 4.583 -0.656 -17.870 1.00 97.50 103 ASP A CA 1
ATOM 741 C C . ASP A 1 103 ? 4.818 -1.239 -16.470 1.00 97.50 103 ASP A C 1
ATOM 743 O O . ASP A 1 103 ? 3.912 -1.818 -15.870 1.00 97.50 103 ASP A O 1
ATOM 747 N N . ILE A 1 104 ? 6.015 -1.022 -15.913 1.00 98.00 104 ILE A N 1
ATOM 748 C CA . ILE A 1 104 ? 6.339 -1.365 -14.523 1.00 98.00 104 ILE A CA 1
ATOM 749 C C . ILE A 1 104 ? 5.448 -0.563 -13.568 1.00 98.00 104 ILE A C 1
ATOM 751 O O . ILE A 1 104 ? 4.844 -1.136 -12.664 1.00 98.00 104 ILE A O 1
ATOM 755 N N . ALA A 1 105 ? 5.315 0.752 -13.777 1.00 98.06 105 ALA A N 1
ATOM 756 C CA . ALA A 1 105 ? 4.491 1.595 -12.914 1.00 98.06 105 ALA A CA 1
ATOM 757 C C . ALA A 1 105 ? 3.011 1.168 -12.918 1.00 98.06 105 ALA A C 1
ATOM 759 O O . ALA A 1 105 ? 2.376 1.092 -11.862 1.00 98.06 105 ALA A O 1
ATOM 760 N N . ALA A 1 106 ? 2.473 0.823 -14.091 1.00 96.88 106 ALA A N 1
ATOM 761 C CA . ALA A 1 106 ? 1.122 0.290 -14.226 1.00 96.88 106 ALA A CA 1
ATOM 762 C C . ALA A 1 106 ? 0.958 -1.057 -13.499 1.00 96.88 106 ALA A C 1
ATOM 764 O O . ALA A 1 106 ? -0.012 -1.237 -12.759 1.00 96.88 106 ALA A O 1
ATOM 765 N N . ALA A 1 107 ? 1.921 -1.974 -13.645 1.00 97.00 107 ALA A N 1
ATOM 766 C CA . ALA A 1 107 ? 1.907 -3.263 -12.954 1.00 97.00 107 ALA A CA 1
ATOM 767 C C . ALA A 1 107 ? 1.931 -3.103 -11.425 1.00 97.00 107 ALA A C 1
ATOM 769 O O . ALA A 1 107 ? 1.143 -3.743 -10.734 1.00 97.00 107 ALA A O 1
ATOM 770 N N . LEU A 1 108 ? 2.750 -2.189 -10.892 1.00 97.75 108 LEU A N 1
ATOM 771 C CA . LEU A 1 108 ? 2.799 -1.886 -9.456 1.00 97.75 108 LEU A CA 1
ATOM 772 C C . LEU A 1 108 ? 1.467 -1.340 -8.922 1.00 97.75 108 LEU A C 1
ATOM 774 O O 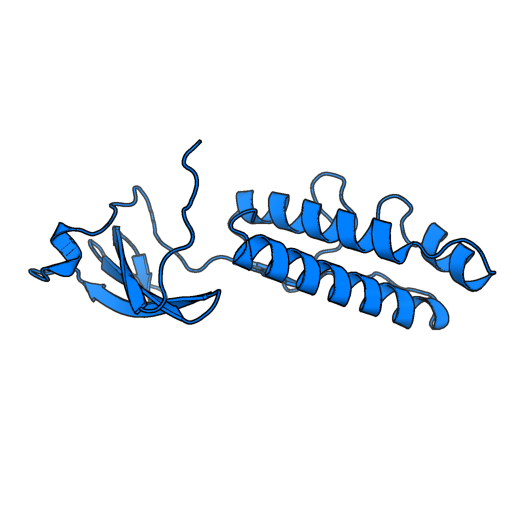. LEU A 1 108 ? 1.052 -1.687 -7.816 1.00 97.75 108 LEU A O 1
ATOM 778 N N . ARG A 1 109 ? 0.762 -0.513 -9.701 1.00 96.25 109 ARG A N 1
ATOM 779 C CA . ARG A 1 109 ? -0.564 0.001 -9.317 1.00 96.25 109 ARG A CA 1
ATOM 780 C C . ARG A 1 109 ? -1.633 -1.091 -9.327 1.00 96.25 109 ARG A C 1
ATOM 782 O O . ARG A 1 109 ? -2.504 -1.085 -8.459 1.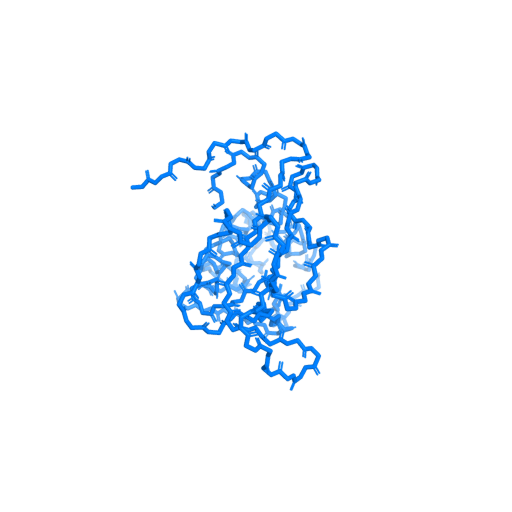00 96.25 109 ARG A O 1
ATOM 789 N N . LEU A 1 110 ? -1.571 -2.026 -10.275 1.00 95.56 110 LEU A N 1
ATOM 790 C CA . LEU A 1 110 ? -2.453 -3.196 -10.296 1.00 95.56 110 LEU A CA 1
ATOM 791 C C . LEU A 1 110 ? -2.164 -4.128 -9.116 1.00 95.56 110 LEU A C 1
ATOM 793 O O . LEU A 1 110 ? -3.093 -4.513 -8.408 1.00 95.56 110 LEU A O 1
ATOM 797 N N . LEU A 1 111 ? -0.883 -4.379 -8.833 1.00 96.00 111 LEU A N 1
ATOM 798 C CA . LEU A 1 111 ? -0.441 -5.126 -7.660 1.00 96.00 111 LEU A CA 1
ATOM 799 C C . LEU A 1 111 ? -0.971 -4.496 -6.365 1.00 96.00 111 LEU A C 1
ATOM 801 O O . LEU A 1 111 ? -1.510 -5.205 -5.525 1.00 96.00 111 LEU A O 1
ATOM 805 N N . ALA A 1 112 ? -0.902 -3.168 -6.227 1.00 95.25 112 ALA A N 1
ATOM 806 C CA . ALA A 1 112 ? -1.437 -2.460 -5.064 1.00 95.25 112 ALA A CA 1
ATOM 807 C C . ALA A 1 112 ? -2.954 -2.611 -4.898 1.00 95.25 112 ALA A C 1
ATOM 809 O O . ALA A 1 112 ? -3.450 -2.737 -3.780 1.00 95.25 112 ALA A O 1
ATOM 810 N N . ARG A 1 113 ? -3.708 -2.593 -6.004 1.00 93.88 113 ARG A N 1
ATOM 811 C CA . ARG A 1 113 ? -5.160 -2.819 -5.970 1.00 93.88 113 ARG A CA 1
ATOM 812 C C . ARG A 1 113 ? -5.493 -4.246 -5.560 1.00 93.88 113 ARG A C 1
ATOM 814 O O . ARG A 1 113 ? -6.473 -4.445 -4.847 1.00 93.88 113 ARG A O 1
ATOM 821 N N . GLU A 1 114 ? -4.702 -5.212 -6.008 1.00 95.12 114 GLU A N 1
ATOM 822 C CA . GLU A 1 114 ? -4.907 -6.606 -5.648 1.00 95.12 114 GLU A CA 1
ATOM 823 C C . GLU A 1 114 ? -4.556 -6.862 -4.183 1.00 95.12 114 GLU A C 1
ATOM 825 O O . GLU A 1 114 ? -5.395 -7.356 -3.439 1.00 95.12 114 GLU A O 1
ATOM 830 N N . THR A 1 115 ? -3.366 -6.468 -3.729 1.00 95.12 115 THR A N 1
ATOM 831 C CA . THR A 1 115 ? -2.923 -6.700 -2.344 1.00 95.12 115 THR A CA 1
ATOM 832 C C . THR A 1 115 ? -3.818 -6.006 -1.317 1.00 95.12 115 THR A C 1
ATOM 834 O O . THR A 1 115 ? -4.057 -6.549 -0.238 1.00 95.12 115 THR A O 1
ATOM 837 N N . ALA A 1 116 ? -4.423 -4.868 -1.669 1.00 94.25 116 ALA A N 1
ATOM 838 C CA . ALA A 1 116 ? -5.427 -4.214 -0.835 1.00 94.25 116 ALA A CA 1
ATOM 839 C C . ALA A 1 116 ? -6.657 -5.102 -0.550 1.00 94.25 116 ALA A C 1
ATOM 841 O O . ALA A 1 116 ? -7.252 -4.988 0.523 1.00 94.25 116 ALA A O 1
ATOM 842 N N . ARG A 1 117 ? -7.029 -6.019 -1.458 1.00 94.31 117 ARG A N 1
ATOM 843 C CA . ARG A 1 117 ? -8.118 -6.993 -1.228 1.00 94.31 117 ARG A CA 1
ATOM 844 C C . ARG A 1 117 ? -7.764 -8.025 -0.159 1.00 94.31 117 ARG A C 1
ATOM 846 O O . ARG A 1 117 ? -8.664 -8.560 0.478 1.00 94.31 117 ARG A O 1
ATOM 853 N N . HIS A 1 118 ? -6.471 -8.244 0.065 1.00 94.00 118 HIS A N 1
ATOM 854 C CA . HIS A 1 118 ? -5.919 -9.144 1.081 1.00 94.00 118 HIS A CA 1
ATOM 855 C C . HIS A 1 118 ? -5.542 -8.401 2.375 1.00 94.00 118 HIS A C 1
ATOM 857 O O . HIS A 1 118 ? -4.896 -8.957 3.258 1.00 94.00 118 HIS A O 1
ATOM 863 N N . GLY A 1 119 ? -5.953 -7.133 2.510 1.00 94.62 119 GLY A N 1
ATOM 864 C CA . GLY A 1 119 ? -5.773 -6.339 3.727 1.00 94.62 119 GLY A CA 1
ATOM 865 C C . GLY A 1 119 ? -4.451 -5.576 3.814 1.00 94.62 119 GLY A C 1
ATOM 866 O O . GLY A 1 119 ? -4.137 -5.033 4.874 1.00 94.62 119 GLY A O 1
ATOM 867 N N . TYR A 1 120 ? -3.668 -5.510 2.733 1.00 96.00 120 TYR A N 1
ATOM 868 C CA . TYR A 1 120 ? -2.392 -4.796 2.746 1.00 96.00 120 TYR A CA 1
ATOM 869 C C . TYR A 1 120 ? -2.651 -3.290 2.632 1.00 96.00 120 TYR A C 1
ATOM 871 O O . TYR A 1 120 ? -3.333 -2.829 1.717 1.00 96.00 120 TYR A O 1
ATOM 879 N N . ALA A 1 121 ? -2.099 -2.510 3.560 1.00 94.62 121 ALA A N 1
ATOM 880 C CA . ALA A 1 121 ? -2.116 -1.050 3.499 1.00 94.62 121 ALA A CA 1
ATOM 881 C C . ALA A 1 121 ? -0.898 -0.490 2.755 1.00 94.62 121 ALA A C 1
ATOM 883 O O . ALA A 1 121 ? -0.974 0.601 2.186 1.00 94.62 121 ALA A O 1
ATOM 884 N N . ALA A 1 122 ? 0.217 -1.222 2.763 1.00 95.75 122 ALA A N 1
ATOM 885 C CA . ALA A 1 122 ? 1.441 -0.852 2.071 1.00 95.75 122 ALA A CA 1
ATOM 886 C C . ALA A 1 122 ? 2.268 -2.092 1.726 1.00 95.75 122 ALA A C 1
ATOM 888 O O . ALA A 1 122 ? 2.144 -3.138 2.363 1.00 95.75 122 ALA A O 1
ATOM 889 N N . PHE A 1 123 ? 3.149 -1.949 0.740 1.00 96.94 123 PHE A N 1
ATOM 890 C CA . PHE A 1 123 ? 4.177 -2.939 0.460 1.00 96.94 123 PHE A CA 1
ATOM 891 C C . PHE A 1 123 ? 5.438 -2.282 -0.096 1.00 96.94 123 PHE A C 1
ATOM 893 O O . PHE A 1 123 ? 5.394 -1.172 -0.635 1.00 96.94 123 PHE A O 1
ATOM 900 N N . VAL A 1 124 ? 6.556 -2.994 0.008 1.00 97.12 124 VAL A N 1
ATOM 901 C CA . VAL A 1 124 ? 7.825 -2.637 -0.623 1.00 97.12 124 VAL A CA 1
ATOM 902 C C . VAL A 1 124 ? 8.008 -3.514 -1.866 1.00 97.12 124 VAL A C 1
ATOM 904 O O . VAL A 1 124 ? 8.279 -4.712 -1.730 1.00 97.12 124 VAL A O 1
ATOM 907 N N . PRO A 1 125 ? 7.850 -2.965 -3.090 1.00 97.00 125 PRO A N 1
ATOM 908 C CA . PRO A 1 125 ? 8.097 -3.744 -4.294 1.00 97.00 125 PRO A CA 1
ATOM 909 C C . PRO A 1 125 ? 9.562 -4.160 -4.322 1.00 97.00 125 PRO A C 1
ATOM 911 O O . PRO A 1 125 ? 10.454 -3.325 -4.186 1.00 97.00 125 PRO A O 1
ATOM 914 N N . THR A 1 126 ? 9.809 -5.450 -4.507 1.00 95.94 126 THR A N 1
ATOM 915 C CA . THR A 1 126 ? 11.156 -6.010 -4.497 1.00 95.94 126 THR A CA 1
ATOM 916 C C . THR A 1 126 ? 11.542 -6.449 -5.897 1.00 95.94 126 THR A C 1
ATOM 918 O O . THR A 1 126 ? 10.940 -7.360 -6.467 1.00 95.94 126 THR A O 1
ATOM 921 N N . ALA A 1 127 ? 12.576 -5.815 -6.447 1.00 93.56 127 ALA A N 1
ATOM 922 C CA . ALA A 1 127 ? 13.260 -6.331 -7.620 1.00 93.56 127 ALA A CA 1
ATOM 923 C C . ALA A 1 127 ? 14.197 -7.485 -7.212 1.00 93.56 127 ALA A C 1
ATOM 925 O O . ALA A 1 127 ? 14.992 -7.304 -6.286 1.00 93.56 127 ALA A O 1
ATOM 926 N N . PRO A 1 128 ? 14.162 -8.648 -7.891 1.00 88.00 128 PRO A N 1
ATOM 927 C CA . PRO A 1 128 ? 15.258 -9.614 -7.822 1.00 88.00 128 PRO A CA 1
ATOM 928 C C . PRO A 1 128 ? 16.536 -9.007 -8.432 1.00 88.00 128 PRO A C 1
ATOM 930 O O . PRO A 1 128 ? 16.546 -7.854 -8.861 1.00 88.00 128 PRO A O 1
ATOM 933 N N . SER A 1 129 ? 17.632 -9.762 -8.489 1.00 89.12 129 SER A N 1
ATOM 934 C CA . SER A 1 129 ? 18.900 -9.275 -9.048 1.00 89.12 129 SER A CA 1
ATOM 935 C C . SER A 1 129 ? 18.723 -8.654 -10.444 1.00 89.12 129 SER A C 1
ATOM 937 O O . SER A 1 129 ? 18.317 -9.323 -11.394 1.00 89.12 129 SER A O 1
ATOM 939 N N . LEU A 1 130 ? 19.051 -7.363 -10.563 1.00 89.94 130 LEU A N 1
ATOM 940 C CA . LEU A 1 130 ? 18.997 -6.589 -11.804 1.00 89.94 130 LEU A CA 1
ATOM 941 C C . LEU A 1 130 ? 20.406 -6.162 -12.241 1.00 89.94 130 LEU A C 1
ATOM 943 O O . LEU A 1 130 ? 21.256 -5.901 -11.385 1.00 89.94 130 LEU A O 1
ATOM 947 N N . PRO A 1 131 ? 20.655 -5.982 -13.553 1.00 88.62 131 PRO A N 1
ATOM 948 C CA . PRO A 1 131 ? 21.847 -5.281 -14.018 1.00 88.62 131 PRO A CA 1
ATOM 949 C C . PRO A 1 131 ? 21.915 -3.870 -13.417 1.00 88.62 131 PRO A C 1
ATOM 951 O O . PRO A 1 131 ? 20.914 -3.151 -13.436 1.00 88.62 131 PRO A O 1
ATOM 954 N N . LEU A 1 132 ? 23.094 -3.432 -12.955 1.00 91.56 132 LEU A N 1
ATOM 955 C CA . LEU A 1 132 ? 23.277 -2.101 -12.347 1.00 91.56 132 LEU A CA 1
ATOM 956 C C . LEU A 1 132 ? 22.669 -0.946 -13.171 1.00 91.56 132 LEU A C 1
ATOM 958 O O . LEU A 1 132 ? 21.976 -0.112 -12.581 1.00 91.56 132 LEU A O 1
ATOM 962 N N . PRO A 1 133 ? 22.810 -0.896 -14.516 1.00 92.06 133 PRO A N 1
ATOM 963 C CA . PRO A 1 133 ? 22.210 0.180 -15.309 1.00 92.06 133 PRO A CA 1
ATOM 964 C C . PRO A 1 133 ? 20.671 0.205 -15.268 1.00 92.06 133 PRO A C 1
ATOM 966 O O . PRO A 1 133 ? 20.063 1.248 -15.501 1.00 92.06 133 PRO A O 1
ATOM 969 N N . SER A 1 134 ? 20.026 -0.921 -14.944 1.00 94.81 134 SER A N 1
ATOM 970 C CA . SER A 1 134 ? 18.563 -1.038 -14.862 1.00 94.81 134 SER A CA 1
ATOM 971 C C . SER A 1 134 ? 17.980 -0.450 -13.574 1.00 94.81 134 SER A C 1
ATOM 973 O O . SER A 1 134 ? 16.806 -0.075 -13.557 1.00 94.81 134 SER A O 1
ATOM 975 N N . LEU A 1 135 ? 18.783 -0.319 -12.508 1.00 93.31 135 LEU A N 1
ATOM 976 C CA . LEU A 1 135 ? 18.314 0.119 -11.186 1.00 93.31 135 LEU A CA 1
ATOM 977 C C . LEU A 1 135 ? 17.654 1.500 -11.230 1.00 93.31 135 LEU A C 1
ATOM 979 O O . LEU A 1 135 ? 16.586 1.696 -10.656 1.00 93.31 135 LEU A O 1
ATOM 983 N N . ARG A 1 136 ? 18.239 2.451 -11.969 1.00 94.19 136 ARG A N 1
ATOM 984 C CA . ARG A 1 136 ? 17.678 3.806 -12.103 1.00 94.19 136 ARG A CA 1
ATOM 985 C C . ARG A 1 136 ? 16.297 3.787 -12.762 1.00 94.19 136 ARG A C 1
ATOM 987 O O . ARG A 1 136 ? 15.424 4.555 -12.371 1.00 94.19 136 ARG A O 1
ATOM 994 N N . THR A 1 137 ? 16.091 2.936 -13.763 1.00 95.88 137 THR A N 1
ATOM 995 C CA . THR A 1 137 ? 14.790 2.805 -14.435 1.00 95.88 137 THR A CA 1
ATOM 996 C C . THR A 1 137 ? 13.759 2.165 -13.516 1.00 95.88 137 THR A C 1
ATOM 998 O O . THR A 1 137 ? 12.647 2.675 -13.421 1.00 95.88 137 THR A O 1
ATOM 1001 N N . TRP A 1 138 ? 14.136 1.121 -12.776 1.00 97.00 138 TRP A N 1
ATOM 1002 C CA . TRP A 1 138 ? 13.234 0.491 -11.815 1.00 97.00 138 TRP A CA 1
ATOM 1003 C C . TRP A 1 138 ? 12.828 1.448 -10.679 1.00 97.00 138 TRP A C 1
ATOM 1005 O O . TRP A 1 138 ? 11.640 1.609 -10.412 1.00 97.00 138 TRP A O 1
ATOM 1015 N N . VAL A 1 139 ? 13.778 2.183 -10.085 1.00 96.62 139 VAL A N 1
ATOM 1016 C CA . VAL A 1 139 ? 13.480 3.185 -9.042 1.00 96.62 139 VAL A CA 1
ATOM 1017 C C . VAL A 1 139 ? 12.556 4.292 -9.563 1.00 96.62 139 VAL A C 1
ATOM 1019 O O . VAL A 1 139 ? 11.619 4.684 -8.866 1.00 96.62 139 VAL A O 1
ATOM 1022 N N . ARG A 1 140 ? 12.766 4.775 -10.797 1.00 97.56 140 ARG A N 1
ATOM 1023 C CA . ARG A 1 140 ? 11.857 5.749 -11.428 1.00 97.56 140 ARG A CA 1
ATOM 1024 C C . ARG A 1 140 ? 10.451 5.188 -11.609 1.00 97.56 140 ARG A C 1
ATOM 1026 O O . ARG A 1 140 ? 9.491 5.902 -11.343 1.00 97.56 140 ARG A O 1
ATOM 1033 N N . ALA A 1 141 ? 10.321 3.921 -11.995 1.00 98.00 141 ALA A N 1
ATOM 1034 C CA . ALA A 1 141 ? 9.019 3.281 -12.139 1.00 98.00 141 ALA A CA 1
ATOM 1035 C C . ALA A 1 141 ? 8.276 3.170 -10.799 1.00 98.00 141 ALA A C 1
ATOM 1037 O O . ALA A 1 141 ? 7.081 3.454 -10.737 1.00 98.00 141 ALA A O 1
ATOM 1038 N N . VAL A 1 142 ? 8.984 2.828 -9.715 1.00 98.00 142 VAL A N 1
ATOM 1039 C CA . VAL A 1 142 ? 8.417 2.805 -8.356 1.00 98.00 142 VAL A CA 1
ATOM 1040 C C . VAL A 1 142 ? 7.962 4.204 -7.927 1.00 98.00 142 VAL A C 1
ATOM 1042 O O . VAL A 1 142 ? 6.837 4.365 -7.452 1.00 98.00 142 VAL A O 1
ATOM 1045 N N . ALA A 1 143 ? 8.798 5.228 -8.136 1.00 98.06 143 ALA A N 1
ATOM 1046 C CA . ALA A 1 143 ? 8.446 6.615 -7.827 1.00 98.06 143 ALA A CA 1
ATOM 1047 C C . ALA A 1 143 ? 7.215 7.075 -8.622 1.00 98.06 143 ALA A C 1
ATOM 1049 O O . ALA A 1 143 ? 6.267 7.605 -8.049 1.00 98.06 143 ALA A O 1
ATOM 1050 N N . ARG A 1 144 ? 7.185 6.777 -9.923 1.00 98.25 144 ARG A N 1
ATOM 1051 C CA . ARG A 1 144 ? 6.054 7.068 -10.800 1.00 98.25 144 ARG A CA 1
ATOM 1052 C C . ARG A 1 144 ? 4.769 6.388 -10.330 1.00 98.25 144 ARG A C 1
ATOM 1054 O O . ARG A 1 144 ? 3.738 7.048 -10.258 1.00 98.25 144 ARG A O 1
ATOM 1061 N N . ALA A 1 145 ? 4.818 5.101 -9.984 1.00 97.44 145 ALA A N 1
ATOM 1062 C CA . ALA A 1 145 ? 3.653 4.368 -9.489 1.00 97.44 145 ALA A CA 1
ATOM 1063 C C . ALA A 1 145 ? 3.077 5.006 -8.218 1.00 97.44 145 ALA A C 1
ATOM 1065 O O . ALA A 1 145 ? 1.860 5.177 -8.111 1.00 97.44 145 ALA A O 1
ATOM 1066 N N . ARG A 1 146 ? 3.953 5.391 -7.280 1.00 95.62 146 ARG A N 1
ATOM 1067 C CA . ARG A 1 146 ? 3.577 6.100 -6.053 1.00 95.62 146 ARG A CA 1
ATOM 1068 C C . ARG A 1 146 ? 2.915 7.436 -6.374 1.00 95.62 146 ARG A C 1
ATOM 1070 O O . ARG A 1 146 ? 1.825 7.705 -5.880 1.00 95.62 146 ARG A O 1
ATOM 1077 N N . ASP A 1 147 ? 3.549 8.249 -7.211 1.00 95.44 147 ASP A N 1
ATOM 1078 C CA . ASP A 1 147 ? 3.056 9.586 -7.527 1.00 95.44 147 ASP A CA 1
ATOM 1079 C C . ASP A 1 147 ? 1.703 9.503 -8.251 1.00 95.44 147 ASP A C 1
ATOM 1081 O O . ASP A 1 147 ? 0.757 10.197 -7.883 1.00 95.44 147 ASP A O 1
ATOM 1085 N N . GLU A 1 148 ? 1.549 8.604 -9.224 1.00 94.56 148 GLU A N 1
ATOM 1086 C CA . GLU A 1 148 ? 0.271 8.357 -9.903 1.00 94.56 148 GLU A CA 1
ATOM 1087 C C . GLU A 1 148 ? -0.822 7.864 -8.934 1.00 94.56 148 GLU A C 1
ATOM 1089 O O . GLU A 1 148 ? -1.971 8.305 -9.026 1.00 94.56 148 GLU A O 1
ATOM 1094 N N . GLN A 1 149 ? -0.484 7.002 -7.968 1.00 91.12 149 GLN A N 1
ATOM 1095 C CA . GLN A 1 149 ? -1.421 6.562 -6.929 1.00 91.12 149 GLN A CA 1
ATOM 1096 C C . GLN A 1 149 ? -1.850 7.722 -6.014 1.00 91.12 149 GLN A C 1
ATOM 1098 O O . GLN A 1 149 ? -3.033 7.839 -5.685 1.00 91.12 149 GLN A O 1
ATOM 1103 N N . SER A 1 150 ? -0.923 8.604 -5.631 1.00 87.75 150 SER A N 1
ATOM 1104 C CA . SER A 1 150 ? -1.227 9.812 -4.854 1.00 87.75 150 SER A CA 1
ATOM 1105 C C . SER A 1 150 ? -2.149 10.766 -5.617 1.00 87.75 150 SER A C 1
ATOM 1107 O O . SER A 1 150 ? -3.115 11.272 -5.043 1.00 87.75 150 SER A O 1
ATOM 1109 N N . HIS A 1 151 ? -1.914 10.966 -6.917 1.00 87.00 151 HIS A N 1
ATOM 1110 C CA . HIS A 1 151 ? -2.791 11.778 -7.765 1.00 87.00 151 HIS A CA 1
ATOM 1111 C C . HIS A 1 151 ? -4.199 11.182 -7.875 1.00 87.00 151 HIS A C 1
ATOM 1113 O O . HIS A 1 151 ? -5.189 11.907 -7.769 1.00 87.00 151 HIS A O 1
ATOM 1119 N N . ASP A 1 152 ? -4.317 9.864 -8.047 1.00 85.75 152 ASP A N 1
ATOM 1120 C CA . ASP A 1 152 ? -5.619 9.193 -8.067 1.00 85.75 152 ASP A CA 1
ATOM 1121 C C . ASP A 1 152 ? -6.353 9.295 -6.732 1.00 85.75 152 ASP A C 1
ATOM 1123 O O . ASP A 1 152 ? -7.566 9.511 -6.722 1.00 85.75 152 ASP A O 1
ATOM 1127 N N . ARG A 1 153 ? -5.633 9.196 -5.609 1.00 80.50 153 ARG A N 1
ATOM 1128 C CA . ARG A 1 153 ? -6.201 9.399 -4.271 1.00 80.50 153 ARG A CA 1
ATOM 1129 C C . ARG A 1 153 ? -6.756 10.812 -4.122 1.00 80.50 153 ARG A C 1
ATOM 1131 O O . ARG A 1 153 ? -7.915 10.958 -3.740 1.00 80.50 153 ARG A O 1
ATOM 1138 N N . ALA A 1 154 ? -5.971 11.829 -4.479 1.00 77.31 154 ALA A N 1
ATOM 1139 C CA . ALA A 1 154 ? -6.395 13.228 -4.430 1.00 77.31 154 ALA A CA 1
ATOM 1140 C C . ALA A 1 154 ? -7.605 13.512 -5.340 1.00 77.31 154 ALA A C 1
ATOM 1142 O O . ALA A 1 154 ? -8.443 14.352 -5.023 1.00 77.31 154 ALA A O 1
ATOM 1143 N N . ALA A 1 155 ? -7.730 12.780 -6.449 1.00 77.25 155 ALA A N 1
ATOM 1144 C CA . ALA A 1 155 ? -8.853 12.891 -7.372 1.00 77.25 155 ALA A CA 1
ATOM 1145 C C . ALA A 1 155 ? -10.060 11.992 -7.029 1.00 77.25 155 ALA A C 1
ATOM 1147 O O . ALA A 1 155 ? -11.042 11.989 -7.773 1.00 77.25 155 ALA A O 1
ATOM 1148 N N . GLY A 1 156 ? -10.000 11.201 -5.950 1.00 71.31 156 GLY A N 1
ATOM 1149 C CA . GLY A 1 156 ? -11.069 10.273 -5.562 1.00 71.31 156 GLY A CA 1
ATOM 1150 C C . GLY A 1 156 ? -11.254 9.072 -6.503 1.00 71.31 156 GLY A C 1
ATOM 1151 O O . GLY A 1 156 ? -12.345 8.505 -6.555 1.00 71.31 156 GLY A O 1
ATOM 1152 N N . ARG A 1 157 ? -10.210 8.695 -7.257 1.00 72.12 157 ARG A N 1
ATOM 1153 C CA . ARG A 1 157 ? -10.173 7.557 -8.204 1.00 72.12 157 ARG A CA 1
ATOM 1154 C C . ARG A 1 157 ? -9.383 6.342 -7.691 1.00 72.12 157 ARG A C 1
ATOM 1156 O O . ARG A 1 157 ? -9.235 5.353 -8.415 1.00 72.12 157 ARG A O 1
ATOM 1163 N N . ALA A 1 158 ? -8.832 6.443 -6.481 1.00 62.75 158 ALA A N 1
ATOM 1164 C CA . ALA A 1 158 ? -8.148 5.343 -5.805 1.00 62.75 158 ALA A CA 1
ATOM 1165 C C . ALA A 1 158 ? -9.138 4.244 -5.404 1.00 62.75 158 ALA A C 1
ATOM 1167 O O . ALA A 1 158 ? -10.139 4.565 -4.723 1.00 62.75 158 ALA A O 1
#

pLDDT: mean 89.89, std 11.6, range [32.66, 98.25]

Radius of gyration: 19.72 Å; chains: 1; bounding box: 47×32×52 Å

Secondary structure (DSSP, 8-state):
------PPTT-EEEEEEEEEETTEEEEEEEEEEEEETTEEEEEEEEE-TT-HHHHSSEEEEEEE-PPEEEEEESEETTEETT-TTHHHHHHHHTTTPPP-HHHHHHHHHHHHHHHHHTTEEEEEE---S--HHHHHHHHHHHHHHHHHHHHHHHTT--